Protein AF-A0AAE0BG27-F1 (afdb_monomer)

Radius of gyration: 13.95 Å; Cα contacts (8 Å, |Δi|>4): 163; chains: 1; bounding box: 33×42×36 Å

Nearest PDB structures (foldseek):
  6is0-assembly1_A  TM=4.781E-01  e=8.528E-01  Danio rerio
  3bwb-assembly1_B  TM=5.409E-01  e=2.012E+00  Trypanosoma cruzi strain CL Brener
  2ih4-assembly1_A  TM=6.180E-01  e=3.412E+00  Thermus aquaticus
  8ucg-assembly1_B  TM=3.658E-01  e=1.354E+00  Palaeococcus pacificus DY20341
  6iry-assembly1_A  TM=3.999E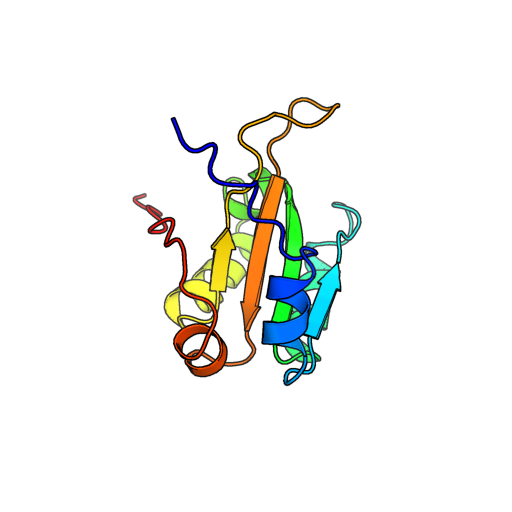-01  e=2.453E+00  Danio rerio

Solvent-accessible surface area (backbone atoms only — not comparable to full-atom values): 7053 Å² total; per-residue (Å²): 132,87,77,77,71,77,69,48,77,83,39,69,74,48,43,63,73,42,65,90,50,60,60,46,79,48,67,68,61,80,94,45,44,90,54,52,51,62,51,44,44,73,78,22,54,30,27,38,35,48,40,52,44,53,66,71,79,66,38,57,70,70,57,39,53,53,55,47,53,32,43,77,55,46,16,48,47,53,43,82,50,46,93,57,58,45,100,83,69,46,41,43,26,39,41,36,35,34,62,40,40,63,70,46,75,73,78,56,81,69,71,68,60,71,77,78,76,68,129

Mean predicted aligned error: 8.99 Å

Structure (mmCIF, N/CA/C/O backbone):
data_AF-A0AAE0BG27-F1
#
_entry.id   AF-A0AAE0BG27-F1
#
loop_
_atom_site.group_PDB
_atom_site.id
_atom_site.type_symbol
_atom_site.label_atom_id
_atom_site.label_alt_id
_atom_site.label_comp_id
_atom_site.label_asym_id
_atom_site.label_entity_id
_atom_site.label_seq_id
_atom_site.pdbx_PDB_ins_code
_atom_site.Cartn_x
_atom_site.Cartn_y
_atom_site.Cartn_z
_atom_site.occupancy
_atom_site.B_iso_or_equiv
_atom_site.auth_seq_id
_atom_site.auth_comp_id
_atom_site.auth_asym_id
_atom_site.auth_atom_id
_atom_site.pdbx_PDB_model_num
ATOM 1 N N . MET A 1 1 ? 6.483 33.248 -4.556 1.00 35.91 1 MET A N 1
ATOM 2 C CA . MET A 1 1 ? 5.930 31.909 -4.867 1.00 35.91 1 MET A CA 1
ATOM 3 C C . MET A 1 1 ? 6.137 31.019 -3.654 1.00 35.91 1 MET A C 1
ATOM 5 O O . MET A 1 1 ? 7.283 30.746 -3.325 1.00 35.91 1 MET A O 1
ATOM 9 N N . ALA A 1 2 ? 5.072 30.628 -2.952 1.00 31.25 2 ALA A N 1
ATOM 10 C CA . ALA A 1 2 ? 5.194 29.708 -1.824 1.00 31.25 2 ALA A CA 1
ATOM 11 C C . ALA A 1 2 ? 5.618 28.331 -2.354 1.00 31.25 2 ALA A C 1
ATOM 13 O O . ALA A 1 2 ? 4.869 27.673 -3.077 1.00 31.25 2 ALA A O 1
ATOM 14 N N . THR A 1 3 ? 6.841 27.915 -2.042 1.00 35.81 3 THR A N 1
ATOM 15 C CA . THR A 1 3 ? 7.290 26.543 -2.249 1.00 35.81 3 THR A CA 1
ATOM 16 C C . THR A 1 3 ? 6.467 25.667 -1.312 1.00 35.81 3 THR A C 1
ATOM 18 O O . THR A 1 3 ? 6.663 25.674 -0.101 1.00 35.81 3 THR A O 1
ATOM 21 N N . SER A 1 4 ? 5.476 24.952 -1.851 1.00 42.69 4 SER A N 1
ATOM 22 C CA . SER A 1 4 ? 4.756 23.937 -1.083 1.00 42.69 4 SER A CA 1
ATOM 23 C C . SER A 1 4 ? 5.799 22.956 -0.554 1.00 42.69 4 SER A C 1
ATOM 25 O O . SER A 1 4 ? 6.439 22.269 -1.358 1.00 42.69 4 SER A O 1
ATOM 27 N N . ALA A 1 5 ? 6.020 22.951 0.762 1.00 44.31 5 ALA A N 1
ATOM 28 C CA . ALA A 1 5 ? 6.977 22.061 1.401 1.00 44.31 5 ALA A CA 1
ATOM 29 C C . ALA A 1 5 ? 6.750 20.623 0.898 1.00 44.31 5 ALA A C 1
ATOM 31 O O . ALA A 1 5 ? 5.589 20.237 0.709 1.00 44.31 5 ALA A O 1
ATOM 32 N N . PRO A 1 6 ? 7.817 19.845 0.635 1.00 45.75 6 PRO A N 1
ATOM 33 C CA . PRO A 1 6 ? 7.662 18.457 0.239 1.00 45.75 6 PRO A CA 1
ATOM 34 C C . PRO A 1 6 ? 6.811 17.753 1.295 1.00 45.75 6 PRO A C 1
ATOM 36 O O . PRO A 1 6 ? 7.172 17.688 2.469 1.00 45.75 6 PRO A O 1
ATOM 39 N N . VAL A 1 7 ? 5.630 17.293 0.882 1.00 53.50 7 VAL A N 1
ATOM 40 C CA . VAL A 1 7 ? 4.795 16.446 1.725 1.00 53.50 7 VAL A CA 1
ATOM 41 C C . VAL A 1 7 ? 5.601 15.161 1.872 1.00 53.50 7 VAL A C 1
ATOM 43 O O . VAL A 1 7 ? 5.937 14.534 0.882 1.00 53.50 7 VAL A O 1
ATOM 46 N N . ASP A 1 8 ? 6.011 14.825 3.084 1.00 57.81 8 ASP A N 1
ATOM 47 C CA . ASP A 1 8 ? 6.694 13.574 3.406 1.00 57.81 8 ASP A CA 1
ATOM 48 C C . ASP A 1 8 ? 5.924 12.954 4.574 1.00 57.81 8 ASP A C 1
ATOM 50 O O . ASP A 1 8 ? 5.537 13.651 5.520 1.00 57.81 8 ASP A O 1
ATOM 54 N N . ALA A 1 9 ? 5.610 11.662 4.475 1.00 56.88 9 ALA A N 1
ATOM 55 C CA . ALA A 1 9 ? 4.873 10.944 5.509 1.00 56.88 9 ALA A CA 1
ATOM 56 C C . ALA A 1 9 ? 5.604 10.992 6.865 1.00 56.88 9 ALA A C 1
ATOM 58 O O . ALA A 1 9 ? 4.952 10.956 7.909 1.00 56.88 9 ALA A O 1
ATOM 59 N N . LEU A 1 10 ? 6.932 11.154 6.843 1.00 60.19 10 LEU A N 1
ATOM 60 C CA . LEU A 1 10 ? 7.787 11.283 8.023 1.00 60.19 10 LEU A CA 1
ATOM 61 C C . LEU A 1 10 ? 7.869 12.710 8.587 1.00 60.19 10 LEU A C 1
ATOM 63 O O . LEU A 1 10 ? 8.513 12.918 9.615 1.00 60.19 10 LEU A O 1
ATOM 67 N N . GLN A 1 11 ? 7.209 13.703 7.977 1.00 62.66 11 GLN A N 1
ATOM 68 C CA . GLN A 1 11 ? 7.155 15.043 8.568 1.00 62.66 11 GLN A CA 1
ATOM 69 C C . GLN A 1 11 ? 6.493 14.976 9.955 1.00 62.66 11 GLN A C 1
ATOM 71 O O . GLN A 1 11 ? 5.426 14.364 10.084 1.00 62.66 11 GLN A O 1
ATOM 76 N N . PRO A 1 12 ? 7.034 15.659 10.983 1.00 54.38 12 PRO A N 1
ATOM 77 C CA . PRO A 1 12 ? 6.520 15.575 12.353 1.00 54.38 12 PRO A CA 1
ATOM 78 C C . PRO A 1 12 ? 5.011 15.842 12.479 1.00 54.38 12 PRO A C 1
ATOM 80 O O . PRO A 1 12 ? 4.321 15.206 13.274 1.00 54.38 12 PRO A O 1
ATOM 83 N N . GLY A 1 13 ? 4.469 16.752 11.662 1.00 62.50 13 GLY A N 1
ATOM 84 C CA . GLY A 1 13 ? 3.033 17.045 11.627 1.00 62.50 13 GLY A CA 1
ATOM 85 C C . GLY A 1 13 ? 2.172 15.892 11.097 1.00 62.50 13 GLY A C 1
ATOM 86 O O . GLY A 1 13 ? 1.059 15.693 11.581 1.00 62.50 13 GLY A O 1
ATOM 87 N N . ASN A 1 14 ? 2.683 15.109 10.145 1.00 64.62 14 ASN A N 1
ATOM 88 C CA . ASN A 1 14 ? 1.993 13.934 9.612 1.00 64.62 14 ASN A CA 1
ATOM 89 C C . ASN A 1 14 ? 2.064 12.769 10.602 1.00 64.62 14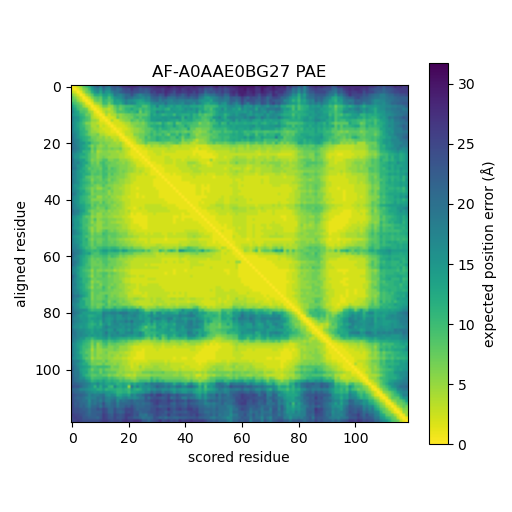 ASN A C 1
ATOM 91 O O . ASN A 1 14 ? 1.042 12.144 10.870 1.00 64.62 14 ASN A O 1
ATOM 95 N N . VAL A 1 15 ? 3.223 12.557 11.233 1.00 62.75 15 VAL A N 1
ATOM 96 C CA . VAL A 1 15 ? 3.400 11.544 12.287 1.00 62.75 15 VAL A CA 1
ATOM 97 C C . VAL A 1 15 ? 2.442 11.788 13.457 1.00 62.75 15 VAL A C 1
ATOM 99 O O . VAL A 1 15 ? 1.740 10.872 13.874 1.00 62.75 15 VAL A O 1
ATOM 102 N N . ARG A 1 16 ? 2.309 13.037 13.931 1.00 67.19 16 ARG A N 1
ATOM 103 C CA . ARG A 1 16 ? 1.351 13.388 15.001 1.00 67.19 16 ARG A CA 1
ATOM 104 C C . ARG A 1 16 ? -0.106 13.098 14.632 1.00 67.19 16 ARG A C 1
ATOM 106 O O . ARG A 1 16 ? -0.873 12.680 15.489 1.00 67.19 16 ARG A O 1
ATOM 113 N N . ARG A 1 17 ? -0.496 13.296 13.367 1.00 66.50 17 ARG A N 1
ATOM 114 C CA . ARG A 1 17 ? -1.854 12.969 12.884 1.00 66.50 17 ARG A CA 1
ATOM 115 C C . ARG A 1 17 ? -2.111 11.468 12.808 1.00 66.50 17 ARG A C 1
ATOM 117 O O . ARG A 1 17 ? -3.268 11.063 12.867 1.00 66.50 17 ARG A O 1
ATOM 124 N N . MET A 1 18 ? -1.051 10.676 12.661 1.00 67.75 18 MET A N 1
ATOM 125 C CA . MET A 1 18 ? -1.118 9.219 12.606 1.00 67.75 18 MET A CA 1
ATOM 126 C C . MET A 1 18 ? -0.936 8.555 13.979 1.00 67.75 18 MET A C 1
ATOM 128 O O . MET A 1 18 ? -1.144 7.355 14.087 1.00 67.75 18 MET A O 1
ATOM 132 N N . ALA A 1 19 ? -0.589 9.313 15.025 1.00 67.38 19 ALA A N 1
ATOM 133 C CA . ALA A 1 19 ? -0.243 8.778 16.346 1.00 67.38 19 ALA A CA 1
ATOM 134 C C . ALA A 1 19 ? -1.384 8.024 17.052 1.00 67.38 19 ALA A C 1
ATOM 136 O O . ALA A 1 19 ? -1.124 7.256 17.970 1.00 67.38 19 ALA A O 1
ATOM 137 N N . SER A 1 20 ? -2.637 8.240 16.640 1.00 73.69 20 SER A N 1
ATOM 138 C CA . SER A 1 20 ? -3.800 7.510 17.158 1.00 73.69 20 SER A CA 1
ATOM 139 C C . SER A 1 20 ? -4.044 6.163 16.476 1.00 73.69 20 SER A C 1
ATOM 141 O O . SER A 1 20 ? -4.971 5.472 16.875 1.00 73.69 20 SER A O 1
ATOM 143 N N . TYR A 1 21 ? -3.278 5.825 15.435 1.00 73.94 21 TYR A N 1
ATOM 144 C CA . TYR A 1 21 ? -3.408 4.568 14.703 1.00 73.94 21 TYR A CA 1
ATOM 145 C C . TYR A 1 21 ? -2.245 3.635 15.020 1.00 73.94 21 TYR A C 1
ATOM 147 O O . TYR A 1 21 ? -1.106 4.076 15.218 1.00 73.94 21 TYR A O 1
ATOM 155 N N . ASN A 1 22 ? -2.501 2.333 14.947 1.00 85.06 22 ASN A N 1
ATOM 156 C CA . ASN A 1 22 ? -1.455 1.327 14.820 1.00 85.06 22 ASN A CA 1
ATOM 157 C C . ASN A 1 22 ? -0.843 1.410 13.408 1.00 85.06 22 ASN A C 1
ATOM 159 O O . ASN A 1 22 ? -1.205 0.656 12.500 1.00 85.06 22 ASN A O 1
ATOM 163 N N . VAL A 1 23 ? 0.048 2.388 13.218 1.00 85.62 23 VAL A N 1
ATOM 164 C CA . VAL A 1 23 ? 0.656 2.734 11.931 1.00 85.62 23 VAL A CA 1
ATOM 165 C C . VAL A 1 23 ? 2.048 2.127 11.771 1.00 85.62 23 VAL A C 1
ATOM 167 O O . VAL A 1 23 ? 2.862 2.134 12.694 1.00 85.62 23 VAL A O 1
ATOM 170 N N . VAL A 1 24 ? 2.361 1.673 10.560 1.00 88.62 24 VAL A N 1
ATOM 171 C CA . VAL A 1 24 ? 3.739 1.413 10.132 1.00 88.62 24 VAL A CA 1
ATOM 172 C C . VAL A 1 24 ? 4.131 2.395 9.036 1.00 88.62 24 VAL A C 1
ATOM 174 O O . VAL A 1 24 ? 3.408 2.582 8.059 1.00 88.62 24 VAL A O 1
ATOM 177 N N . VAL A 1 25 ? 5.298 3.016 9.187 1.00 86.94 25 VAL A N 1
ATOM 178 C CA . VAL A 1 25 ? 5.919 3.844 8.150 1.00 86.94 25 VAL A CA 1
ATOM 179 C C . VAL A 1 25 ? 7.244 3.197 7.777 1.00 86.94 25 VAL A C 1
ATOM 181 O O . VAL A 1 25 ? 8.102 3.016 8.637 1.00 86.94 25 VAL A O 1
ATOM 184 N N . THR A 1 26 ? 7.402 2.777 6.524 1.00 87.94 26 THR A N 1
ATOM 185 C CA . THR A 1 26 ? 8.553 1.957 6.121 1.00 87.94 26 THR A CA 1
ATOM 186 C C . THR A 1 26 ? 8.959 2.172 4.664 1.00 87.94 26 THR A C 1
ATOM 188 O O . THR A 1 26 ? 8.194 2.681 3.848 1.00 87.94 26 THR A O 1
ATOM 191 N N . SER A 1 27 ? 10.181 1.760 4.329 1.00 88.12 27 SER A N 1
ATOM 192 C CA . SER A 1 27 ? 10.721 1.727 2.967 1.00 88.12 27 SER A CA 1
ATOM 193 C C . SER A 1 27 ? 11.383 0.364 2.721 1.00 88.12 27 SER A C 1
ATOM 195 O O . SER A 1 27 ? 12.614 0.279 2.707 1.00 88.12 27 SER A O 1
ATOM 197 N N . PRO A 1 28 ? 10.603 -0.727 2.581 1.00 85.38 28 PRO A N 1
ATOM 198 C CA . PRO A 1 28 ? 11.154 -2.069 2.448 1.00 85.38 28 PRO A CA 1
ATOM 199 C C . PRO A 1 28 ? 11.967 -2.215 1.159 1.00 85.38 28 PRO A C 1
ATOM 201 O O . PRO A 1 28 ? 11.732 -1.521 0.167 1.00 85.38 28 PRO A O 1
ATOM 204 N N . SER A 1 29 ? 12.896 -3.173 1.143 1.00 87.12 29 SER A N 1
ATOM 205 C CA . SER A 1 29 ? 13.599 -3.536 -0.090 1.00 87.12 29 SER A CA 1
ATOM 206 C C . SER A 1 29 ? 12.599 -3.942 -1.173 1.00 87.12 29 SER A C 1
ATOM 208 O O . SER A 1 29 ? 11.678 -4.721 -0.923 1.00 87.12 29 SER A O 1
ATOM 210 N N . PHE A 1 30 ? 12.812 -3.469 -2.405 1.00 84.19 30 PHE A N 1
ATOM 211 C CA . PHE A 1 30 ? 11.923 -3.761 -3.534 1.00 84.19 30 PHE A CA 1
ATOM 212 C C . PHE A 1 30 ? 11.688 -5.265 -3.738 1.00 84.19 30 PHE A C 1
ATOM 214 O O . PHE A 1 30 ? 10.595 -5.673 -4.120 1.00 84.19 30 PHE A O 1
ATOM 221 N N . ARG A 1 31 ? 12.694 -6.093 -3.425 1.00 87.38 31 ARG A N 1
ATOM 222 C CA . ARG A 1 31 ? 12.649 -7.556 -3.575 1.00 87.38 31 ARG A CA 1
ATOM 223 C C . ARG A 1 31 ? 11.606 -8.240 -2.690 1.00 87.38 31 ARG A C 1
ATOM 225 O O . ARG A 1 31 ? 11.230 -9.364 -2.987 1.00 87.38 31 ARG A O 1
ATOM 232 N N . VAL A 1 32 ? 11.168 -7.587 -1.613 1.00 91.88 32 VAL A N 1
ATOM 233 C CA . VAL A 1 32 ? 10.246 -8.175 -0.631 1.00 91.88 32 VAL A CA 1
ATOM 234 C C . VAL A 1 32 ? 8.905 -7.453 -0.560 1.00 91.88 32 VAL A C 1
ATOM 236 O O . VAL A 1 32 ? 8.065 -7.848 0.238 1.00 91.88 32 VAL A O 1
ATOM 239 N N . LEU A 1 33 ? 8.666 -6.416 -1.372 1.00 91.62 33 LEU A N 1
ATOM 240 C CA . LEU A 1 33 ? 7.443 -5.604 -1.275 1.00 91.62 33 LEU A CA 1
ATOM 241 C C . LEU A 1 33 ? 6.159 -6.419 -1.469 1.00 91.62 33 LEU A C 1
ATOM 243 O O . LEU A 1 33 ? 5.179 -6.169 -0.775 1.00 91.62 33 LEU A O 1
ATOM 247 N N . ASP A 1 34 ? 6.184 -7.423 -2.347 1.00 93.12 34 ASP A N 1
ATOM 248 C CA . ASP A 1 34 ? 5.029 -8.294 -2.609 1.00 93.12 34 ASP A CA 1
ATOM 249 C C . ASP A 1 34 ? 4.661 -9.213 -1.441 1.00 93.12 34 ASP A C 1
ATOM 251 O O . ASP A 1 34 ? 3.572 -9.776 -1.431 1.00 93.12 34 ASP A O 1
ATOM 255 N N . ILE A 1 35 ? 5.543 -9.341 -0.450 1.00 93.44 35 ILE A N 1
ATOM 256 C CA . ILE A 1 35 ? 5.302 -10.101 0.780 1.00 93.44 35 ILE A CA 1
ATOM 257 C C . ILE A 1 35 ? 5.093 -9.132 1.945 1.00 93.44 35 ILE A C 1
ATOM 259 O O . ILE A 1 35 ? 4.114 -9.227 2.681 1.00 93.44 35 ILE A O 1
ATOM 263 N N . ALA A 1 36 ? 5.992 -8.158 2.084 1.00 93.44 36 ALA A N 1
ATOM 264 C CA . ALA A 1 36 ? 5.989 -7.203 3.178 1.00 93.44 36 ALA A CA 1
ATOM 265 C C . ALA A 1 36 ? 4.710 -6.359 3.199 1.00 93.44 36 ALA A C 1
ATOM 267 O O . ALA A 1 36 ? 4.119 -6.203 4.262 1.00 93.44 36 ALA A O 1
ATOM 268 N N . LEU A 1 37 ? 4.251 -5.828 2.060 1.00 93.06 37 LEU A N 1
ATOM 269 C CA . LEU A 1 37 ? 3.085 -4.940 2.069 1.00 93.06 37 LEU A CA 1
ATOM 270 C C . LEU A 1 37 ? 1.775 -5.657 2.405 1.00 93.06 37 LEU A C 1
ATOM 272 O O . LEU A 1 37 ? 1.042 -5.119 3.238 1.00 93.06 37 LEU A O 1
ATOM 276 N N . PRO A 1 38 ? 1.463 -6.843 1.844 1.00 94.06 38 PRO A N 1
ATOM 277 C CA . PRO A 1 38 ? 0.286 -7.593 2.272 1.00 94.06 38 PRO A CA 1
ATOM 278 C C . PRO A 1 38 ? 0.303 -7.939 3.762 1.00 94.06 38 PRO A C 1
ATOM 280 O O . PRO A 1 38 ? -0.710 -7.739 4.426 1.00 94.06 38 PRO A O 1
ATOM 283 N N . LEU A 1 39 ? 1.447 -8.385 4.297 1.00 94.81 39 LEU A N 1
ATOM 284 C CA . LEU A 1 39 ? 1.578 -8.720 5.720 1.00 94.81 39 LEU A CA 1
ATOM 285 C C . LEU A 1 39 ? 1.390 -7.491 6.613 1.00 94.81 39 LEU A C 1
ATOM 287 O O . LEU A 1 39 ? 0.596 -7.516 7.545 1.00 94.81 39 LEU A O 1
ATOM 291 N N . LEU A 1 40 ? 2.063 -6.383 6.298 1.00 93.69 40 LEU A N 1
ATOM 292 C CA . LEU A 1 40 ? 1.916 -5.143 7.060 1.00 93.69 40 LEU A CA 1
ATOM 293 C C . LEU A 1 40 ? 0.478 -4.613 7.017 1.00 93.69 40 LEU A C 1
ATOM 295 O O . LEU A 1 40 ? -0.030 -4.159 8.034 1.00 93.69 40 LEU A O 1
ATOM 299 N N . THR A 1 41 ? -0.194 -4.731 5.870 1.00 92.25 41 THR A N 1
ATOM 300 C CA . THR A 1 41 ? -1.599 -4.325 5.705 1.00 92.25 41 THR A CA 1
ATOM 301 C C . THR A 1 41 ? -2.566 -5.215 6.494 1.00 92.25 41 THR A C 1
ATOM 303 O O . THR A 1 41 ? -3.657 -4.765 6.834 1.00 92.25 41 THR A O 1
ATOM 306 N N . ALA A 1 42 ? -2.206 -6.473 6.760 1.00 92.56 42 ALA A N 1
ATOM 307 C CA . ALA A 1 42 ? -3.020 -7.380 7.566 1.00 92.56 42 ALA A CA 1
ATOM 308 C C . ALA A 1 42 ? -2.896 -7.098 9.074 1.00 92.56 42 ALA A C 1
ATOM 310 O O . ALA A 1 42 ? -3.864 -7.277 9.803 1.00 92.56 42 ALA A O 1
ATOM 311 N N . GLU A 1 43 ? -1.728 -6.626 9.523 1.00 93.06 43 GLU A N 1
ATOM 312 C CA . GLU A 1 43 ? -1.394 -6.449 10.947 1.00 93.06 43 GLU A CA 1
ATOM 313 C C . GLU A 1 43 ? -1.533 -5.003 11.456 1.00 93.06 43 GLU A C 1
ATOM 315 O O . GLU A 1 43 ? -1.473 -4.745 12.662 1.00 93.06 43 GLU A O 1
ATOM 320 N N . ARG A 1 44 ? -1.634 -4.024 10.551 1.00 90.88 44 ARG A N 1
ATOM 321 C CA . ARG A 1 44 ? -1.621 -2.591 10.878 1.00 90.88 44 ARG A CA 1
ATOM 322 C C . ARG A 1 44 ? -2.867 -1.910 10.342 1.00 90.88 44 ARG A C 1
ATOM 324 O O . ARG A 1 44 ? -3.282 -2.155 9.214 1.00 90.88 44 ARG A O 1
ATOM 331 N N . GLU A 1 45 ? -3.395 -0.974 11.123 1.00 90.12 45 GLU A N 1
ATOM 332 C CA . GLU A 1 45 ? -4.528 -0.136 10.714 1.00 90.12 45 GLU A CA 1
ATOM 333 C C . GLU A 1 45 ? -4.146 0.770 9.539 1.00 90.12 45 GLU A C 1
ATOM 335 O O . GLU A 1 45 ? -4.952 1.043 8.648 1.00 90.12 45 GLU A O 1
ATOM 340 N N . LEU A 1 46 ? -2.888 1.222 9.520 1.00 87.62 46 LEU A N 1
ATOM 341 C CA . LEU A 1 46 ? -2.360 2.099 8.488 1.00 87.62 46 LEU A CA 1
ATOM 342 C C . LEU A 1 46 ? -0.928 1.702 8.115 1.00 87.62 46 LEU A C 1
ATOM 344 O O . LEU A 1 46 ? -0.031 1.650 8.952 1.00 87.62 46 LEU A O 1
ATOM 348 N N . THR A 1 47 ? -0.694 1.460 6.832 1.00 91.12 47 THR A N 1
ATOM 349 C CA . THR A 1 47 ? 0.623 1.178 6.259 1.00 91.12 47 THR A CA 1
ATOM 350 C C . THR A 1 47 ? 1.004 2.294 5.303 1.00 91.12 47 THR A C 1
ATOM 352 O O . THR A 1 47 ? 0.378 2.473 4.263 1.00 91.12 47 THR A O 1
ATOM 355 N N . CYS A 1 48 ? 2.059 3.029 5.634 1.00 88.62 48 CYS A N 1
ATOM 356 C CA . CYS A 1 48 ? 2.681 4.030 4.779 1.00 88.62 48 CYS A CA 1
ATOM 357 C C . CYS A 1 48 ? 3.998 3.455 4.260 1.00 88.62 48 CYS A C 1
ATOM 359 O O . CYS A 1 48 ? 4.980 3.361 4.997 1.00 88.62 48 CYS A O 1
ATOM 361 N N . ALA A 1 49 ? 4.027 3.060 2.993 1.00 90.00 49 ALA A N 1
ATOM 362 C CA . ALA A 1 49 ? 5.198 2.460 2.377 1.00 90.00 49 ALA A CA 1
ATOM 363 C C . ALA A 1 49 ? 5.775 3.349 1.282 1.00 90.00 49 ALA A C 1
ATOM 365 O O . ALA A 1 49 ? 5.090 3.708 0.324 1.00 90.00 49 ALA A O 1
ATOM 366 N N . HIS A 1 50 ? 7.056 3.664 1.394 1.00 87.62 50 HIS A N 1
ATOM 367 C CA . HIS A 1 50 ? 7.793 4.324 0.333 1.00 87.62 50 HIS A CA 1
ATOM 368 C C . HIS A 1 50 ? 8.235 3.281 -0.699 1.00 87.62 50 HIS A C 1
ATOM 370 O O . HIS A 1 50 ? 9.013 2.376 -0.391 1.00 87.62 50 HIS A O 1
ATOM 376 N N . VAL A 1 51 ? 7.707 3.381 -1.919 1.00 87.88 51 VAL A N 1
ATOM 377 C CA . VAL A 1 51 ? 7.914 2.389 -2.983 1.00 87.88 51 VAL A CA 1
ATOM 378 C C . VAL A 1 51 ? 8.297 3.053 -4.305 1.00 87.88 51 VAL A C 1
ATOM 380 O O . VAL A 1 51 ? 7.908 4.197 -4.560 1.00 87.88 51 VAL A O 1
ATOM 383 N N . PRO A 1 52 ? 9.019 2.352 -5.198 1.00 87.12 52 PRO A N 1
ATOM 384 C CA . PRO A 1 52 ? 9.228 2.826 -6.560 1.00 87.12 52 PRO A CA 1
ATOM 385 C C . PRO A 1 52 ? 7.900 2.995 -7.293 1.00 87.12 52 PRO A C 1
ATOM 387 O O . PRO A 1 52 ? 7.005 2.164 -7.162 1.00 87.12 52 PRO A O 1
ATOM 390 N N . LEU A 1 53 ? 7.789 4.023 -8.132 1.00 85.00 53 LEU A N 1
ATOM 391 C CA . LEU A 1 53 ? 6.602 4.280 -8.951 1.00 85.00 53 LEU A CA 1
ATOM 392 C C . LEU A 1 53 ? 6.210 3.042 -9.782 1.00 85.00 53 LEU A C 1
ATOM 394 O O . LEU A 1 53 ? 5.034 2.703 -9.882 1.00 85.00 53 LEU A O 1
ATOM 398 N N . GLN A 1 54 ? 7.202 2.317 -10.308 1.00 86.12 54 GLN A N 1
ATOM 399 C CA . GLN A 1 54 ? 6.993 1.089 -11.0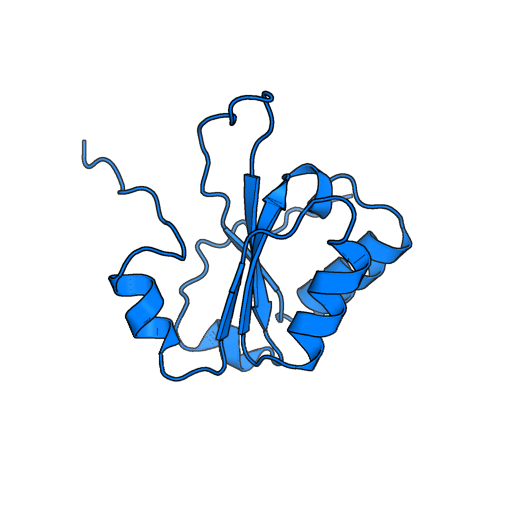83 1.00 86.12 54 GLN A CA 1
ATOM 400 C C . GLN A 1 54 ? 6.323 -0.023 -10.272 1.00 86.12 54 GLN A C 1
ATOM 402 O O . GLN A 1 54 ? 5.633 -0.857 -10.844 1.00 86.12 54 GLN A O 1
ATOM 407 N N . TYR A 1 55 ? 6.475 -0.034 -8.942 1.00 88.06 55 TYR A N 1
ATOM 408 C CA . TYR A 1 55 ? 5.782 -1.004 -8.098 1.00 88.06 55 TYR A CA 1
ATOM 409 C C . TYR A 1 55 ? 4.263 -0.926 -8.293 1.00 88.06 55 TYR A C 1
ATOM 411 O O . TYR A 1 55 ? 3.597 -1.958 -8.317 1.00 88.06 55 TYR A O 1
ATOM 419 N N . VAL A 1 56 ? 3.750 0.295 -8.465 1.00 86.56 56 VAL A N 1
ATOM 420 C CA . VAL A 1 56 ? 2.323 0.600 -8.581 1.00 86.56 56 VAL A CA 1
ATOM 421 C C . VAL A 1 56 ? 1.857 0.566 -10.037 1.00 86.56 56 VAL A C 1
ATOM 423 O O . VAL A 1 56 ? 0.856 -0.076 -10.339 1.00 86.56 56 VAL A O 1
ATOM 426 N N . PHE A 1 57 ? 2.581 1.238 -10.937 1.00 83.38 57 PHE A N 1
ATOM 427 C CA . PHE A 1 57 ? 2.128 1.464 -12.317 1.00 83.38 57 PHE A CA 1
ATOM 428 C C . PHE A 1 57 ? 2.599 0.401 -13.322 1.00 83.38 57 PHE A C 1
ATOM 430 O O . PHE A 1 57 ? 1.974 0.243 -14.363 1.00 83.38 57 PHE A O 1
ATOM 437 N N . ASP A 1 58 ? 3.651 -0.357 -13.004 1.00 84.62 58 ASP A N 1
ATOM 438 C CA . ASP A 1 58 ? 4.171 -1.464 -13.821 1.00 84.62 58 ASP A CA 1
ATOM 439 C C . ASP A 1 58 ? 4.131 -2.773 -13.010 1.00 84.62 58 ASP A C 1
ATOM 441 O O . ASP A 1 58 ? 5.122 -3.460 -12.749 1.00 84.62 58 ASP A O 1
ATOM 445 N N . ALA A 1 59 ? 2.944 -3.054 -12.471 1.00 81.12 59 ALA A N 1
ATOM 446 C CA . ALA A 1 59 ? 2.713 -4.166 -11.566 1.00 81.12 59 ALA A CA 1
ATOM 447 C C . ALA A 1 59 ? 2.463 -5.481 -12.323 1.00 81.12 59 ALA A C 1
ATOM 449 O O . ALA A 1 59 ? 1.630 -5.531 -13.238 1.00 81.12 59 ALA A O 1
ATOM 450 N N . HIS A 1 60 ? 3.095 -6.564 -11.852 1.00 89.56 60 HIS A N 1
ATOM 451 C CA . HIS A 1 60 ? 2.745 -7.947 -12.203 1.00 89.56 60 HIS A CA 1
ATOM 452 C C . HIS A 1 60 ? 1.235 -8.194 -11.979 1.00 89.56 60 HIS A C 1
ATOM 454 O O . HIS A 1 60 ? 0.685 -7.634 -11.023 1.00 89.56 60 HIS A O 1
ATOM 460 N N . PRO A 1 61 ? 0.546 -9.037 -12.777 1.00 90.62 61 PRO A N 1
ATOM 461 C CA . PRO A 1 61 ? -0.912 -9.204 -12.702 1.00 90.62 61 PRO A CA 1
ATOM 462 C C . PRO A 1 61 ? -1.469 -9.461 -11.293 1.00 90.62 61 PRO A C 1
ATOM 464 O O . PRO A 1 61 ? -2.456 -8.844 -10.896 1.00 90.62 61 PRO A O 1
ATOM 467 N N . ALA A 1 62 ? -0.800 -10.303 -10.500 1.00 89.94 62 ALA A N 1
ATOM 468 C CA . ALA A 1 62 ? -1.203 -10.585 -9.119 1.00 89.94 62 ALA A CA 1
ATOM 469 C C . ALA A 1 62 ? -1.159 -9.332 -8.220 1.00 89.94 62 ALA A C 1
ATOM 471 O O . ALA A 1 62 ? -2.133 -9.020 -7.531 1.00 89.94 62 ALA A O 1
ATOM 472 N N . ARG A 1 63 ? -0.058 -8.569 -8.278 1.00 92.81 63 ARG A N 1
ATOM 473 C CA . ARG A 1 63 ? 0.100 -7.303 -7.546 1.00 92.81 63 ARG A CA 1
ATOM 474 C C . ARG A 1 63 ? -0.931 -6.279 -8.006 1.00 92.81 63 ARG A C 1
ATOM 476 O O . ARG A 1 63 ? -1.556 -5.626 -7.180 1.00 92.81 63 ARG A O 1
ATOM 483 N N . ARG A 1 64 ? -1.145 -6.176 -9.319 1.00 91.19 64 ARG A N 1
ATOM 484 C CA . ARG A 1 64 ? -2.138 -5.275 -9.915 1.00 91.19 64 ARG A CA 1
ATOM 485 C C . ARG A 1 64 ? -3.542 -5.570 -9.393 1.00 91.19 64 ARG A C 1
ATOM 487 O O . ARG A 1 64 ? -4.226 -4.651 -8.962 1.00 91.19 64 ARG A O 1
ATOM 494 N N . SE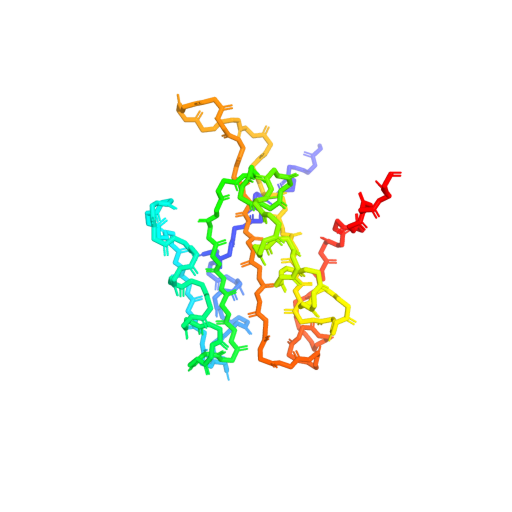R A 1 65 ? -3.937 -6.843 -9.366 1.00 92.88 65 SER A N 1
ATOM 495 C CA . SER A 1 65 ? -5.226 -7.277 -8.815 1.00 92.88 65 SER A CA 1
ATOM 496 C C . SER A 1 65 ? -5.364 -6.925 -7.329 1.00 92.88 65 SER A C 1
ATOM 498 O O . SER A 1 65 ? -6.399 -6.418 -6.895 1.00 92.88 65 SER A O 1
ATOM 500 N N . TRP A 1 66 ? -4.308 -7.124 -6.536 1.00 93.56 66 TRP A N 1
ATOM 501 C CA . TRP A 1 66 ? -4.306 -6.742 -5.122 1.00 93.56 66 TRP A CA 1
ATOM 502 C C . TRP A 1 66 ? -4.448 -5.225 -4.914 1.00 93.56 66 TRP A C 1
ATOM 504 O O . TRP A 1 66 ? -5.346 -4.799 -4.186 1.00 93.56 66 TRP A O 1
ATOM 514 N N . LEU A 1 67 ? -3.645 -4.413 -5.608 1.00 92.12 67 LEU A N 1
ATOM 515 C CA . LEU A 1 67 ? -3.726 -2.947 -5.556 1.00 92.12 67 LEU A CA 1
ATOM 516 C C . LEU A 1 67 ? -5.100 -2.437 -6.014 1.00 92.12 67 LEU A C 1
ATOM 518 O O . LEU A 1 67 ? -5.672 -1.545 -5.389 1.00 92.12 67 LEU A O 1
ATOM 522 N N . TRP A 1 68 ? -5.661 -3.034 -7.067 1.00 90.44 68 TRP A N 1
ATOM 523 C CA . TRP A 1 68 ? -6.978 -2.666 -7.581 1.00 90.44 68 TRP A CA 1
ATOM 524 C C . TRP A 1 68 ? -8.090 -2.954 -6.569 1.00 90.44 68 TRP A C 1
ATOM 526 O O . TRP A 1 68 ? -8.939 -2.095 -6.342 1.00 90.44 68 TRP A O 1
ATOM 536 N N . ARG A 1 69 ? -8.055 -4.108 -5.885 1.00 93.12 69 ARG A N 1
ATOM 537 C CA . ARG A 1 69 ? -9.019 -4.420 -4.814 1.00 93.12 69 ARG A CA 1
ATOM 538 C C . ARG A 1 69 ? -8.952 -3.413 -3.665 1.00 93.12 69 ARG A C 1
ATOM 540 O O . ARG A 1 69 ? -9.996 -2.986 -3.177 1.00 93.12 69 ARG A O 1
ATOM 547 N N . LEU A 1 70 ? -7.751 -3.000 -3.258 1.00 92.06 70 LEU A N 1
ATOM 548 C CA . LEU A 1 70 ? -7.588 -1.973 -2.224 1.00 92.06 70 LEU A CA 1
ATOM 549 C C . LEU A 1 70 ? -8.124 -0.609 -2.685 1.00 92.06 70 LEU A C 1
ATOM 551 O O . LEU A 1 70 ? -8.806 0.073 -1.919 1.00 92.06 70 LEU A O 1
ATOM 555 N N . ALA A 1 71 ? -7.854 -0.225 -3.936 1.00 88.94 71 ALA A N 1
ATOM 556 C CA . ALA A 1 71 ? -8.361 1.011 -4.530 1.00 88.94 71 ALA A CA 1
ATOM 557 C C . ALA A 1 71 ? -9.897 1.024 -4.600 1.00 88.94 71 ALA A C 1
ATOM 559 O O . ALA A 1 71 ? -10.526 1.976 -4.138 1.00 88.94 71 ALA A O 1
ATOM 560 N N . ALA A 1 72 ? -10.499 -0.053 -5.115 1.00 88.06 72 ALA A N 1
ATOM 561 C CA . ALA A 1 72 ? -11.948 -0.217 -5.222 1.00 88.06 72 ALA A CA 1
ATOM 562 C C . ALA A 1 72 ? -12.631 -0.169 -3.845 1.00 88.06 72 ALA A C 1
ATOM 564 O O . ALA A 1 72 ? -13.685 0.443 -3.689 1.00 88.06 72 ALA A O 1
ATOM 5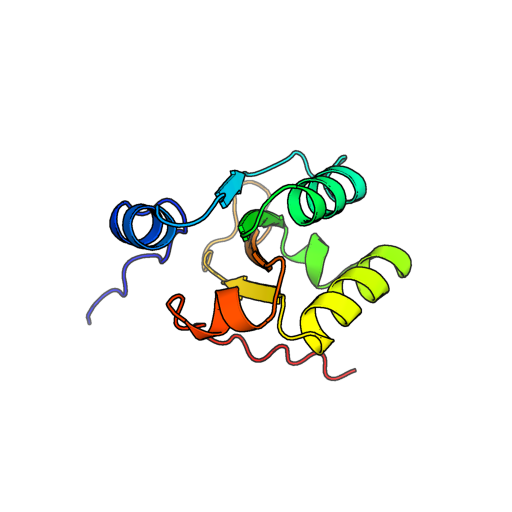65 N N . ALA A 1 73 ? -11.984 -0.732 -2.822 1.00 89.31 73 ALA A N 1
ATOM 566 C CA . ALA A 1 73 ? -12.442 -0.669 -1.438 1.00 89.31 73 ALA A CA 1
ATOM 567 C C . ALA A 1 73 ? -12.191 0.689 -0.753 1.00 89.31 73 ALA A C 1
ATOM 569 O O . ALA A 1 73 ? -12.465 0.819 0.438 1.00 89.31 73 ALA A O 1
ATOM 570 N N . LYS A 1 74 ? -11.649 1.697 -1.456 1.00 87.69 74 LYS A N 1
ATOM 571 C CA . LYS A 1 74 ? -11.241 3.000 -0.890 1.00 87.69 74 LYS A CA 1
ATOM 572 C C . LYS A 1 74 ? -10.269 2.868 0.292 1.00 87.69 74 LYS A C 1
ATOM 574 O O . LYS A 1 74 ? -10.262 3.700 1.194 1.00 87.69 74 LYS A O 1
ATOM 579 N N . ARG A 1 75 ? -9.445 1.819 0.278 1.00 90.31 75 ARG A N 1
ATOM 580 C CA . ARG A 1 75 ? -8.443 1.483 1.302 1.00 90.31 75 ARG A CA 1
ATOM 581 C C . ARG A 1 75 ? -7.023 1.859 0.893 1.00 90.31 75 ARG A C 1
ATOM 583 O O . ARG A 1 75 ? -6.085 1.555 1.616 1.00 90.31 75 ARG A O 1
ATOM 590 N N . MET A 1 76 ? -6.843 2.491 -0.263 1.00 88.94 76 MET A N 1
ATOM 591 C CA . MET A 1 76 ? -5.532 2.859 -0.788 1.00 88.94 76 MET A CA 1
ATOM 592 C C . MET A 1 76 ? -5.515 4.310 -1.252 1.00 88.94 76 MET A C 1
ATOM 594 O O . MET A 1 76 ? -6.456 4.780 -1.889 1.00 88.94 76 MET A O 1
ATOM 598 N N . SER A 1 77 ? -4.410 4.995 -0.977 1.00 84.25 77 SER A N 1
ATOM 599 C CA . SER A 1 77 ? -4.081 6.314 -1.508 1.00 84.25 77 SER A CA 1
ATOM 600 C C . SER A 1 77 ? -2.617 6.343 -1.939 1.00 84.25 77 SER A C 1
ATOM 602 O O . SER A 1 77 ? -1.766 5.681 -1.345 1.00 84.25 77 SER A O 1
ATOM 604 N N . ILE A 1 78 ? -2.316 7.104 -2.987 1.00 80.81 78 ILE A N 1
ATOM 605 C CA . ILE A 1 78 ? -0.956 7.270 -3.499 1.00 80.81 78 ILE A CA 1
ATOM 606 C C . ILE A 1 78 ? -0.591 8.740 -3.358 1.00 80.81 78 ILE A C 1
ATOM 608 O O . ILE A 1 78 ? -1.221 9.605 -3.965 1.00 80.81 78 ILE A O 1
ATOM 612 N N . LEU A 1 79 ? 0.456 9.017 -2.590 1.00 75.12 79 LEU A N 1
ATOM 613 C CA . LEU A 1 79 ? 1.062 10.337 -2.523 1.00 75.12 79 LEU A CA 1
ATOM 614 C C . LEU A 1 79 ? 2.316 10.352 -3.398 1.00 75.12 79 LEU A C 1
ATOM 616 O O . LEU A 1 79 ? 3.321 9.696 -3.112 1.00 75.12 79 LEU A O 1
ATOM 620 N N . VAL A 1 80 ? 2.261 11.122 -4.482 1.00 67.56 80 VAL A N 1
ATOM 621 C CA . VAL A 1 80 ? 3.405 11.333 -5.374 1.00 67.56 80 VAL A CA 1
ATOM 622 C C . VAL A 1 80 ? 4.217 12.504 -4.832 1.00 67.56 80 VAL A C 1
ATOM 624 O O . VAL A 1 80 ? 3.892 13.663 -5.071 1.00 67.56 80 VAL A O 1
ATOM 627 N N . LEU A 1 81 ? 5.255 12.195 -4.056 1.00 61.72 81 LEU A N 1
ATOM 628 C CA . LEU A 1 81 ? 5.995 13.200 -3.282 1.00 61.72 81 LEU A CA 1
ATOM 629 C C . LEU A 1 81 ? 7.303 13.630 -3.955 1.00 61.72 81 LEU A C 1
ATOM 631 O O . LEU A 1 81 ? 7.762 14.760 -3.787 1.00 61.72 81 LEU A O 1
ATOM 635 N N . CYS A 1 82 ? 7.880 12.779 -4.801 1.00 57.38 82 CYS A N 1
ATOM 636 C CA . CYS A 1 82 ? 9.168 13.054 -5.422 1.00 57.38 82 CYS A CA 1
ATOM 637 C C . CYS A 1 82 ? 8.994 13.657 -6.825 1.00 57.38 82 CYS A C 1
ATOM 639 O O . CYS A 1 82 ? 8.903 12.937 -7.822 1.00 57.38 82 CYS A O 1
ATOM 641 N N . LYS A 1 83 ? 9.004 14.998 -6.925 1.00 55.06 83 LYS A N 1
ATOM 642 C CA . LYS A 1 83 ? 9.215 15.689 -8.219 1.00 55.06 83 LYS A CA 1
ATOM 643 C C . LYS A 1 83 ? 10.586 15.344 -8.818 1.00 55.06 83 LYS A C 1
ATOM 645 O O . LYS A 1 83 ? 10.744 15.316 -10.037 1.00 55.06 83 LYS A O 1
ATOM 650 N N . GLN A 1 84 ? 11.562 15.061 -7.955 1.00 56.78 84 GLN A N 1
ATOM 651 C CA . GLN A 1 84 ? 12.923 14.691 -8.326 1.00 56.78 84 GLN A CA 1
ATOM 652 C C . GLN A 1 84 ? 13.068 13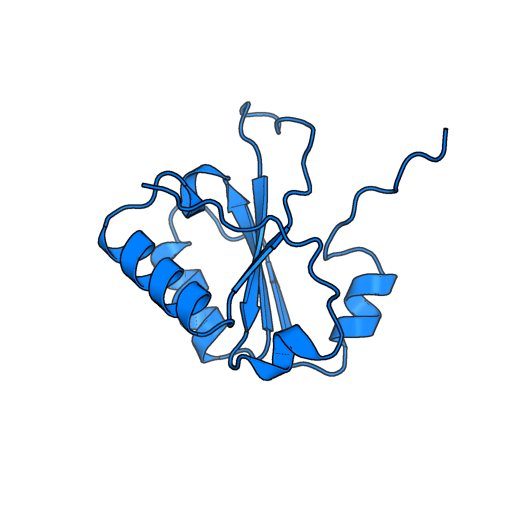.170 -8.445 1.00 56.78 84 GLN A C 1
ATOM 654 O O . GLN A 1 84 ? 12.504 12.406 -7.663 1.00 56.78 84 GLN A O 1
ATOM 659 N N . LYS A 1 85 ? 13.824 12.728 -9.452 1.00 61.06 85 LYS A N 1
ATOM 660 C CA . LYS A 1 85 ? 14.253 11.332 -9.570 1.00 61.06 85 LYS A CA 1
ATOM 661 C C . LYS A 1 85 ? 15.304 11.064 -8.487 1.00 61.06 85 LYS A C 1
ATOM 663 O O . LYS A 1 85 ? 16.178 11.900 -8.281 1.00 61.06 85 LYS A O 1
ATOM 668 N N . GLY A 1 86 ? 15.223 9.923 -7.805 1.00 62.25 86 GLY A N 1
ATOM 669 C CA . GLY A 1 86 ? 16.276 9.492 -6.884 1.00 62.25 86 GLY A CA 1
ATOM 670 C C . GLY A 1 86 ? 17.594 9.181 -7.617 1.00 62.25 86 GLY A C 1
ATOM 671 O O . GLY A 1 86 ? 17.623 9.215 -8.849 1.00 62.25 86 GLY A O 1
ATOM 672 N N . PRO A 1 87 ? 18.663 8.794 -6.894 1.00 56.59 87 PRO A N 1
ATOM 673 C CA . PRO A 1 87 ? 19.999 8.549 -7.463 1.00 56.59 87 PRO A CA 1
ATOM 674 C C . PRO A 1 87 ? 20.023 7.543 -8.623 1.00 56.59 87 PRO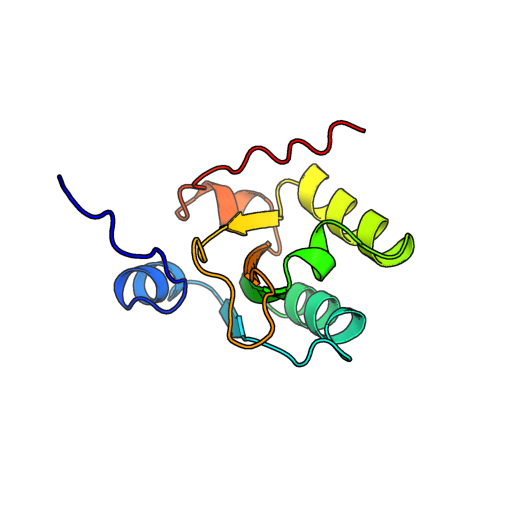 A C 1
ATOM 676 O O . PRO A 1 87 ? 20.866 7.617 -9.506 1.00 56.59 87 PRO A O 1
ATOM 679 N N . LEU A 1 88 ? 19.056 6.620 -8.650 1.00 62.81 88 LEU A N 1
ATOM 680 C CA . LEU A 1 88 ? 18.892 5.605 -9.695 1.00 62.81 88 LEU A CA 1
ATOM 681 C C . LEU A 1 88 ? 17.948 6.036 -10.834 1.00 62.81 88 LEU A C 1
ATOM 683 O O . LEU A 1 88 ? 17.442 5.194 -11.573 1.00 62.81 88 LEU A O 1
ATOM 687 N N . GLY A 1 89 ? 17.604 7.323 -10.937 1.00 65.44 89 GLY A N 1
ATOM 688 C CA . GLY A 1 89 ? 16.701 7.843 -11.968 1.00 65.44 89 GLY A CA 1
ATOM 689 C C . GLY A 1 89 ? 15.220 7.477 -11.777 1.00 65.44 89 GLY A C 1
ATOM 690 O O . GLY A 1 89 ? 14.388 7.809 -12.625 1.00 65.44 89 GLY A O 1
ATOM 691 N N . ARG A 1 90 ? 14.863 6.809 -10.673 1.00 69.69 90 ARG A N 1
ATOM 692 C CA . ARG A 1 90 ? 13.497 6.340 -10.388 1.00 69.69 90 ARG A CA 1
ATOM 693 C C . ARG A 1 90 ? 12.726 7.355 -9.555 1.00 69.69 90 ARG A C 1
ATOM 695 O O . ARG A 1 90 ? 13.283 7.996 -8.666 1.00 69.69 90 ARG A O 1
ATOM 702 N N . ARG A 1 91 ? 11.432 7.492 -9.843 1.00 77.31 91 ARG A N 1
ATOM 703 C CA . ARG A 1 91 ? 10.498 8.217 -8.977 1.00 77.31 91 ARG A CA 1
ATOM 704 C C . ARG A 1 91 ? 9.985 7.257 -7.917 1.00 77.31 91 ARG A C 1
ATOM 706 O O . ARG A 1 91 ? 9.698 6.106 -8.236 1.00 77.31 91 ARG A O 1
ATOM 713 N N . ASN A 1 92 ? 9.854 7.746 -6.695 1.00 79.56 92 ASN A N 1
ATOM 714 C CA . ASN A 1 92 ? 9.226 7.013 -5.611 1.00 79.56 92 ASN A CA 1
ATOM 715 C C . ASN A 1 92 ? 7.920 7.697 -5.216 1.00 79.56 92 ASN A C 1
ATOM 717 O O . ASN A 1 92 ? 7.721 8.895 -5.450 1.00 79.56 92 ASN A O 1
ATOM 721 N N . VAL A 1 93 ? 7.029 6.908 -4.640 1.00 84.75 93 VAL A N 1
ATOM 722 C CA . VAL A 1 93 ? 5.736 7.341 -4.127 1.00 84.75 93 VAL A CA 1
ATOM 723 C C . VAL A 1 93 ? 5.560 6.795 -2.725 1.00 84.75 93 VAL A C 1
ATOM 725 O O . VAL A 1 93 ? 6.144 5.774 -2.362 1.00 84.75 93 VAL A O 1
ATOM 728 N N . TRP A 1 94 ? 4.726 7.464 -1.946 1.00 85.75 94 TRP A N 1
ATOM 729 C CA . TRP A 1 94 ? 4.199 6.886 -0.726 1.00 85.75 94 TRP A CA 1
ATOM 730 C C . TRP A 1 94 ? 2.875 6.211 -1.042 1.00 85.75 94 TRP A C 1
ATOM 732 O O . TRP A 1 94 ? 1.914 6.857 -1.461 1.00 85.75 94 TRP A O 1
ATOM 742 N N . LEU A 1 95 ? 2.849 4.900 -0.857 1.00 88.88 95 LEU A N 1
ATOM 743 C CA . LEU A 1 95 ? 1.650 4.090 -0.910 1.00 88.88 95 LEU A CA 1
ATOM 744 C C . LEU A 1 95 ? 1.070 4.017 0.501 1.00 88.88 95 LEU A C 1
ATOM 746 O O . LEU A 1 95 ? 1.714 3.497 1.411 1.00 88.88 95 LEU A O 1
ATOM 750 N N . ILE A 1 96 ? -0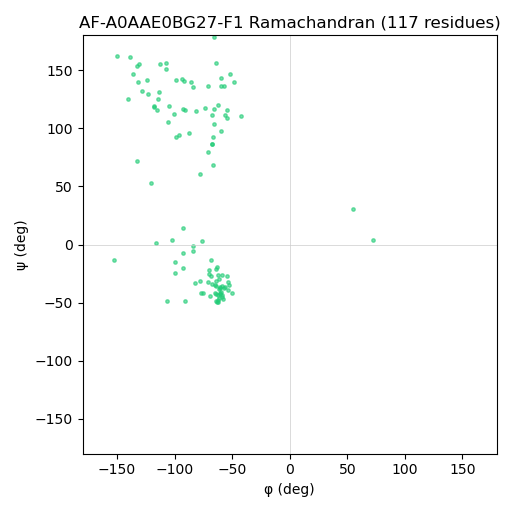.121 4.574 0.682 1.00 88.25 96 ILE A N 1
ATOM 751 C CA . ILE A 1 96 ? -0.844 4.561 1.950 1.00 88.25 96 ILE A CA 1
ATOM 752 C C . ILE A 1 96 ? -1.968 3.545 1.826 1.00 88.25 96 ILE A C 1
ATOM 754 O O . ILE A 1 96 ? -2.845 3.695 0.976 1.00 88.25 96 ILE A O 1
ATOM 758 N N . ILE A 1 97 ? -1.942 2.522 2.670 1.00 91.31 97 ILE A N 1
ATOM 759 C CA . ILE A 1 97 ? -2.928 1.447 2.691 1.00 91.31 97 ILE A CA 1
ATOM 760 C C . ILE A 1 97 ? -3.545 1.392 4.079 1.00 91.31 97 ILE A C 1
ATOM 762 O O . ILE A 1 97 ? -2.827 1.355 5.072 1.00 91.31 97 ILE A O 1
ATOM 766 N N . ALA A 1 98 ? -4.867 1.380 4.138 1.00 89.62 98 ALA A N 1
ATOM 767 C CA . ALA A 1 98 ? -5.619 1.231 5.366 1.00 89.62 98 ALA A CA 1
ATOM 768 C C . ALA A 1 98 ? -6.278 -0.147 5.479 1.00 89.62 98 ALA A C 1
ATOM 770 O O . ALA A 1 98 ? -6.587 -0.820 4.484 1.00 89.62 98 ALA A O 1
ATOM 771 N N . ASP A 1 99 ? -6.554 -0.542 6.712 1.00 90.06 99 ASP A N 1
ATOM 772 C CA . ASP A 1 99 ? -7.380 -1.696 7.054 1.00 90.06 99 ASP A CA 1
ATOM 773 C C . ASP A 1 99 ? -8.842 -1.542 6.586 1.00 90.06 99 ASP A C 1
ATOM 775 O O . ASP A 1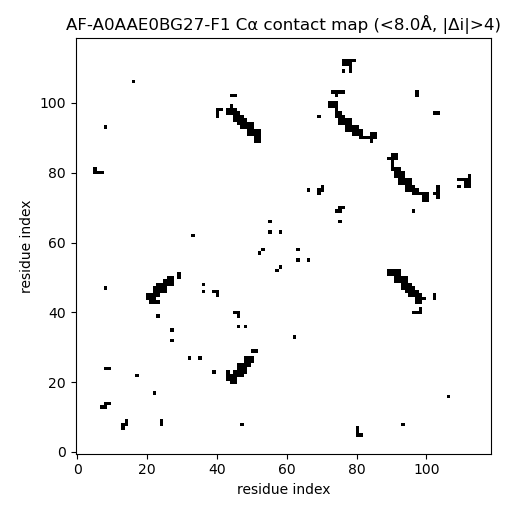 99 ? -9.453 -2.497 6.104 1.00 90.06 99 ASP A O 1
ATOM 779 N N . THR A 1 100 ? -9.381 -0.322 6.637 1.00 87.38 100 THR A N 1
ATOM 780 C CA . THR A 1 100 ? -10.757 0.018 6.263 1.00 87.38 100 THR A CA 1
ATOM 781 C C . THR A 1 100 ? -10.835 1.333 5.482 1.00 87.38 100 THR A C 1
ATOM 783 O O . THR A 1 100 ? -9.922 2.158 5.490 1.00 87.38 100 THR A O 1
ATOM 786 N N . ALA A 1 101 ? -11.952 1.547 4.779 1.00 83.94 101 ALA A N 1
ATOM 787 C CA . ALA A 1 101 ? -12.185 2.777 4.018 1.00 83.94 101 ALA A CA 1
ATOM 788 C C . ALA A 1 101 ? -12.278 4.029 4.912 1.00 83.94 101 ALA A C 1
ATOM 790 O O . ALA A 1 101 ? -11.897 5.128 4.501 1.00 83.94 101 ALA A O 1
ATOM 791 N N . ASN A 1 102 ? -12.783 3.869 6.138 1.00 81.31 102 ASN A N 1
ATOM 792 C CA . ASN A 1 102 ? -13.043 4.981 7.052 1.00 81.31 102 ASN A CA 1
ATOM 793 C C . ASN A 1 102 ? -11.743 5.593 7.584 1.00 81.31 102 ASN A C 1
ATOM 795 O O . ASN A 1 102 ? -11.658 6.812 7.753 1.00 81.31 102 ASN A O 1
ATOM 799 N N . THR A 1 103 ? -10.708 4.768 7.755 1.00 77.62 103 THR A N 1
ATOM 800 C CA . THR A 1 103 ? -9.371 5.175 8.205 1.00 77.62 103 THR A CA 1
ATOM 801 C C . THR A 1 103 ? -8.766 6.259 7.300 1.00 77.62 103 THR A C 1
ATOM 803 O O . THR A 1 103 ? -8.140 7.203 7.785 1.00 77.62 103 THR A O 1
ATOM 806 N N . LEU A 1 104 ? -9.012 6.200 5.982 1.00 70.88 104 LEU A N 1
ATOM 807 C CA . LEU A 1 104 ? -8.543 7.225 5.038 1.00 70.88 104 LEU A CA 1
ATOM 808 C C . LEU A 1 104 ? -9.453 8.459 4.972 1.00 70.88 104 LEU A C 1
ATOM 810 O O . LEU A 1 104 ? -8.953 9.569 4.791 1.00 70.88 104 LEU A O 1
ATOM 814 N N . GLN A 1 105 ? -10.768 8.296 5.140 1.00 62.00 105 GLN A N 1
ATOM 815 C CA . GLN A 1 105 ? -11.737 9.398 5.030 1.00 62.00 105 GLN A CA 1
ATOM 816 C C . GLN A 1 105 ? -11.655 10.405 6.190 1.00 62.00 105 GLN A C 1
ATOM 818 O O . GLN A 1 105 ? -12.052 11.557 6.027 1.00 62.00 105 GLN A O 1
ATOM 823 N N . GLY A 1 106 ? -11.112 10.003 7.343 1.00 51.97 106 GLY A N 1
ATOM 824 C CA . GLY A 1 106 ? -11.155 10.820 8.555 1.00 51.97 106 GLY A CA 1
ATOM 825 C C . GLY A 1 106 ? -10.170 11.992 8.624 1.00 51.97 106 GLY A C 1
ATOM 826 O O . GLY A 1 106 ? -10.530 13.038 9.161 1.00 51.97 106 GLY A O 1
ATOM 827 N N . ARG A 1 107 ? -8.900 11.838 8.206 1.00 50.97 107 ARG A N 1
ATOM 828 C CA . ARG A 1 107 ? -7.829 12.782 8.641 1.00 50.97 107 ARG A CA 1
ATOM 829 C C . ARG A 1 107 ? -6.632 12.965 7.708 1.00 50.97 107 ARG A C 1
ATOM 831 O O . ARG A 1 107 ? -5.878 13.927 7.872 1.00 50.97 107 ARG A O 1
ATOM 838 N N . LEU A 1 108 ? -6.453 12.101 6.716 1.00 50.81 108 LEU A N 1
ATOM 839 C CA . LEU A 1 108 ? -5.459 12.291 5.665 1.00 50.81 108 LEU A CA 1
ATOM 840 C C . LEU A 1 108 ? -6.203 12.873 4.473 1.00 50.81 108 LEU A C 1
ATOM 842 O O . LEU A 1 108 ? -6.757 12.111 3.695 1.00 50.81 108 LEU A O 1
ATOM 846 N N . LYS A 1 109 ? -6.272 14.210 4.338 1.00 43.66 109 LYS A N 1
ATOM 847 C CA . LYS A 1 109 ? -6.785 14.819 3.099 1.00 43.66 109 LYS A CA 1
ATOM 848 C C . LYS A 1 109 ? -5.959 14.226 1.960 1.00 43.66 109 LYS A C 1
ATOM 850 O O . LYS A 1 109 ? -4.768 14.548 1.882 1.00 43.66 109 LYS A O 1
ATOM 855 N N . PRO A 1 110 ? -6.529 13.353 1.114 1.00 43.75 110 PRO A N 1
ATOM 856 C CA . PRO A 1 110 ? -5.793 12.840 -0.013 1.00 43.75 110 PRO A CA 1
ATOM 857 C C . PRO A 1 110 ? -5.496 14.075 -0.851 1.00 43.75 110 PRO A C 1
ATOM 859 O O . PRO A 1 110 ? -6.420 14.761 -1.290 1.00 43.75 110 PRO A O 1
ATOM 862 N N . GLN A 1 111 ? -4.225 14.390 -1.088 1.00 43.56 111 GLN A N 1
ATOM 863 C CA . GLN A 1 111 ? -3.929 15.004 -2.372 1.00 43.56 111 GLN A CA 1
ATOM 864 C C . GLN A 1 111 ? -4.202 13.883 -3.357 1.00 43.56 111 GLN A C 1
ATOM 866 O O . GLN A 1 111 ? -3.350 13.032 -3.592 1.00 43.56 111 GLN A O 1
ATOM 871 N N . ALA A 1 112 ? -5.470 13.789 -3.754 1.00 37.34 112 ALA A N 1
ATOM 872 C CA . ALA A 1 112 ? -5.965 12.778 -4.646 1.00 37.34 112 ALA A CA 1
ATOM 873 C C . ALA A 1 112 ? -5.176 12.944 -5.937 1.00 37.34 112 ALA A C 1
ATOM 875 O O . ALA A 1 112 ? -5.504 13.770 -6.785 1.00 37.34 112 ALA A O 1
ATOM 876 N N . VAL A 1 113 ? -4.133 12.138 -6.104 1.00 38.16 113 VAL A N 1
ATOM 877 C CA . VAL A 1 113 ? -3.867 11.635 -7.434 1.00 38.16 113 VAL A CA 1
ATOM 878 C C . VAL A 1 113 ? -5.064 10.743 -7.683 1.00 38.16 113 VAL A C 1
ATOM 880 O O . VAL A 1 113 ? -5.108 9.603 -7.219 1.00 38.16 113 VAL A O 1
ATOM 883 N N . ALA A 1 114 ? -6.093 11.332 -8.305 1.00 34.28 114 ALA A N 1
ATOM 884 C CA . ALA A 1 114 ? -7.106 10.577 -9.005 1.00 34.28 114 ALA A CA 1
ATOM 885 C C . ALA A 1 114 ? -6.322 9.509 -9.752 1.00 34.28 114 ALA A C 1
ATOM 887 O O . ALA A 1 114 ? -5.473 9.824 -10.590 1.00 34.28 114 ALA A O 1
ATOM 888 N N . CYS A 1 115 ? -6.483 8.264 -9.314 1.00 33.47 115 CYS A N 1
ATOM 889 C CA . CYS A 1 115 ? -5.878 7.142 -9.980 1.00 33.47 115 CYS A CA 1
ATOM 890 C C . CYS A 1 115 ? -6.614 7.089 -11.315 1.00 33.47 115 CYS A C 1
ATOM 892 O O . CYS A 1 115 ? -7.649 6.442 -11.440 1.00 33.47 115 CYS A O 1
ATOM 894 N N . ALA A 1 116 ? -6.122 7.843 -12.294 1.00 29.55 116 ALA A N 1
ATOM 895 C CA . ALA A 1 116 ? -6.373 7.594 -13.690 1.00 29.55 116 ALA A CA 1
ATOM 896 C C . ALA A 1 116 ? -5.663 6.271 -14.004 1.00 29.55 116 ALA A C 1
ATOM 898 O O . ALA A 1 116 ? -4.655 6.230 -14.694 1.00 29.55 116 ALA A O 1
ATOM 899 N N . MET A 1 117 ? -6.180 5.176 -13.442 1.00 31.34 117 MET A N 1
ATOM 900 C CA . MET A 1 117 ? -6.148 3.884 -14.105 1.00 31.34 117 MET A CA 1
ATOM 901 C C . MET A 1 117 ? -7.266 3.924 -15.148 1.00 31.34 117 MET A C 1
ATOM 903 O O . MET A 1 117 ? -8.252 3.201 -15.052 1.00 31.34 117 MET A O 1
ATOM 907 N N . ALA A 1 118 ? -7.150 4.866 -16.086 1.00 28.50 118 ALA A N 1
ATOM 908 C CA . ALA A 1 118 ? -7.759 4.694 -17.385 1.00 28.50 118 ALA A CA 1
ATOM 909 C C . ALA A 1 118 ? -6.873 3.665 -18.088 1.00 28.50 118 ALA A C 1
ATOM 911 O O . ALA A 1 118 ? -5.661 3.868 -18.192 1.00 28.50 118 ALA A O 1
ATOM 912 N N . PHE A 1 119 ? -7.475 2.525 -18.417 1.00 37.50 119 PHE A N 1
ATOM 913 C CA . PHE A 1 119 ? -6.910 1.576 -19.366 1.00 37.50 119 PHE A CA 1
ATOM 914 C C . PHE A 1 119 ? -6.660 2.264 -20.708 1.00 37.50 119 PHE A C 1
ATOM 916 O O . PHE A 1 119 ? -7.469 3.156 -21.058 1.00 37.50 119 PHE A O 1
#

Sequence (119 aa):
MATSAPVDALQPGNVRRMASYNVVVTSPSFRVLDIALPLLTAERELTCAHVPLQYVFDAHPARRSWLWRLAAAKRMSILVLCKQKGPLGRRNVWLIIADTANTLQGRLKPQAVACAMAF

Organism: NCBI:txid36881

Secondary structure (DSSP, 8-state):
--------TTSHHHHHHHTTS-EEEE---GGGHHHHHHHHHHH-SEEEEEEEHHHHHS--HHHHHHHHHHHHTT-EEEE---SS--TTS--EEEEEEESSHHHHHTT------------

pLDDT: mean 74.1, std 19.4, range [28.5, 94.81]

Foldseek 3Di:
DDPPPQDDCPDPVNCVLCVVWQEDAEEDDQVCCVPVVVVCQVVTQKYWYKAWPCCAVVPDPVSVVVVVVQVVQLQWAKAQRPPDQPPVRTGIIIIMGGNHNVSCVPGPPGPDPPPPPPD